Protein AF-A0A920R7V9-F1 (afdb_monomer_lite)

Secondary structure (DSSP, 8-state):
-HHHHHHHHHT--S--------------S-GGGS-HHHHHHHHIIIIIHHHHHHHHHHHHHHTTTTTTSS-----

Radius of gyration: 18.08 Å; chains: 1; bounding box: 41×39×48 Å

Structure (mmCIF, N/CA/C/O backbone):
data_AF-A0A920R7V9-F1
#
_entry.id   AF-A0A920R7V9-F1
#
loop_
_atom_site.group_PDB
_atom_site.id
_atom_site.type_symbol
_atom_site.label_atom_id
_atom_site.label_alt_id
_atom_site.label_comp_id
_atom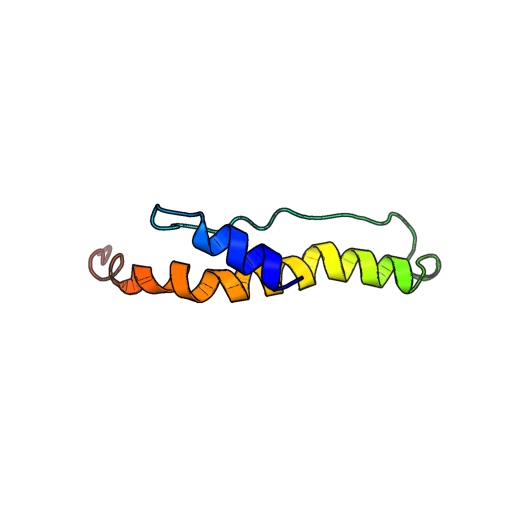_site.label_asym_id
_atom_site.label_entity_id
_atom_site.label_seq_id
_atom_site.pdbx_PDB_ins_code
_atom_site.Cartn_x
_atom_site.Cartn_y
_atom_site.Cartn_z
_atom_site.occupancy
_atom_site.B_iso_or_equiv
_atom_site.auth_seq_id
_atom_site.auth_comp_id
_atom_site.auth_asym_id
_atom_site.auth_atom_id
_atom_site.pdbx_PDB_model_num
ATOM 1 N N . MET A 1 1 ? -3.779 8.905 -2.496 1.00 52.59 1 MET A N 1
ATOM 2 C CA . MET A 1 1 ? -4.012 10.216 -1.850 1.00 52.59 1 MET A CA 1
ATOM 3 C C . MET A 1 1 ? -4.676 9.990 -0.495 1.00 52.59 1 MET A C 1
ATOM 5 O O . MET A 1 1 ? -5.617 9.204 -0.463 1.00 52.59 1 MET A O 1
ATOM 9 N N . PRO A 1 2 ? -4.212 10.624 0.597 1.00 62.22 2 PRO A N 1
ATOM 10 C CA . PRO A 1 2 ? -4.752 10.430 1.953 1.00 62.22 2 PRO A CA 1
ATOM 11 C C . PRO A 1 2 ? -6.281 10.582 2.045 1.00 62.22 2 PRO A C 1
ATOM 13 O O . PRO A 1 2 ? -6.941 9.784 2.702 1.00 62.22 2 PRO A O 1
ATOM 16 N N . ASN A 1 3 ? -6.839 11.527 1.282 1.00 76.56 3 ASN A N 1
ATOM 17 C CA . ASN A 1 3 ? -8.265 11.869 1.294 1.00 76.56 3 ASN A CA 1
ATOM 18 C C . ASN A 1 3 ? -9.191 10.703 0.900 1.00 76.56 3 ASN A C 1
ATOM 20 O O . ASN A 1 3 ? -10.289 10.583 1.441 1.00 76.56 3 ASN A O 1
ATOM 24 N N . GLU A 1 4 ? -8.757 9.822 -0.006 1.00 88.56 4 GLU A N 1
ATOM 25 C CA . GLU A 1 4 ? -9.570 8.665 -0.411 1.00 88.56 4 GLU A CA 1
ATOM 26 C C . GLU A 1 4 ? -9.617 7.598 0.680 1.00 88.56 4 GLU A C 1
ATOM 28 O O . GLU A 1 4 ? -10.635 6.940 0.882 1.00 88.56 4 GLU A O 1
ATOM 33 N N . LEU A 1 5 ? -8.525 7.448 1.427 1.00 91.38 5 LEU A N 1
ATOM 34 C CA . LEU A 1 5 ? -8.446 6.447 2.476 1.00 91.38 5 LEU A CA 1
ATOM 35 C C . LEU A 1 5 ? -9.334 6.829 3.662 1.00 91.38 5 LEU A C 1
ATOM 37 O O . LEU A 1 5 ? -10.078 5.990 4.163 1.00 91.38 5 LEU A O 1
ATOM 41 N N . ASP A 1 6 ? -9.347 8.111 4.031 1.00 90.81 6 ASP A N 1
ATOM 42 C CA . ASP A 1 6 ? -10.275 8.643 5.032 1.00 90.81 6 ASP A CA 1
ATOM 43 C C . ASP A 1 6 ? -11.734 8.455 4.610 1.00 90.81 6 ASP A C 1
ATOM 45 O O . ASP A 1 6 ? -12.586 8.117 5.436 1.00 90.81 6 ASP A O 1
ATOM 49 N N . ARG A 1 7 ? -12.033 8.638 3.319 1.00 93.75 7 ARG A N 1
ATOM 50 C CA . ARG A 1 7 ? -13.366 8.383 2.772 1.00 93.75 7 ARG A CA 1
ATOM 51 C C . ARG A 1 7 ? -13.752 6.912 2.917 1.00 93.75 7 ARG A C 1
ATOM 53 O O . ARG A 1 7 ? -14.854 6.638 3.381 1.00 93.75 7 ARG A O 1
ATOM 60 N N . VAL A 1 8 ? -12.875 5.971 2.566 1.00 93.81 8 VAL A N 1
ATOM 61 C CA . VAL A 1 8 ? -13.139 4.529 2.744 1.00 93.81 8 VAL A CA 1
ATOM 62 C C . VAL A 1 8 ? -13.366 4.199 4.220 1.00 93.81 8 VAL A C 1
ATOM 64 O O . VAL A 1 8 ? -14.377 3.596 4.563 1.00 93.81 8 VAL A O 1
ATOM 67 N N . ILE A 1 9 ? -12.477 4.661 5.099 1.00 92.81 9 ILE A N 1
ATOM 68 C CA . ILE A 1 9 ? -12.531 4.423 6.549 1.00 92.81 9 ILE A CA 1
ATOM 69 C C . ILE A 1 9 ? -13.842 4.937 7.163 1.00 92.81 9 ILE A C 1
ATOM 71 O O . ILE A 1 9 ? -14.411 4.268 8.025 1.00 92.81 9 ILE A O 1
ATOM 75 N N . LYS A 1 10 ? -14.339 6.101 6.720 1.00 92.00 10 LYS A N 1
ATOM 76 C CA . LYS A 1 10 ? -15.610 6.689 7.185 1.00 92.00 10 LYS A CA 1
ATOM 77 C C . LYS A 1 10 ? -16.852 5.918 6.733 1.00 92.00 10 LYS A C 1
ATOM 79 O O . LYS A 1 10 ? -17.878 6.026 7.393 1.00 92.00 10 LYS A O 1
ATOM 84 N N . ASN A 1 11 ? -16.772 5.170 5.634 1.00 95.19 11 ASN A N 1
ATOM 85 C CA . ASN A 1 11 ? -17.899 4.405 5.090 1.00 95.19 11 ASN A CA 1
ATOM 86 C C . ASN A 1 11 ? -17.995 2.974 5.649 1.00 95.19 11 ASN A C 1
ATOM 88 O O . ASN A 1 11 ? -18.890 2.233 5.259 1.00 95.19 11 ASN A O 1
ATOM 92 N N . ILE A 1 12 ? -17.095 2.573 6.552 1.00 93.75 12 ILE A N 1
ATOM 93 C CA . ILE A 1 12 ? -17.155 1.269 7.220 1.00 93.75 12 ILE A CA 1
ATOM 94 C C . ILE A 1 12 ? -17.918 1.426 8.539 1.00 93.75 12 ILE A C 1
ATOM 96 O O . ILE A 1 12 ? -17.438 2.071 9.473 1.00 93.75 12 ILE A O 1
ATOM 100 N N . SER A 1 13 ? -19.102 0.823 8.615 1.00 91.69 13 SER A N 1
ATOM 101 C CA . SER A 1 13 ? -19.963 0.842 9.806 1.00 91.69 13 SER A CA 1
ATOM 102 C C . SER A 1 13 ? -19.566 -0.197 10.856 1.00 91.69 13 SER A C 1
ATOM 104 O O . SER A 1 13 ? -19.752 0.016 12.056 1.00 91.69 13 SER A O 1
ATOM 106 N N . GLU A 1 14 ? -19.006 -1.326 10.429 1.00 91.31 14 GLU A N 1
ATOM 107 C CA . GLU A 1 14 ? -18.747 -2.479 11.277 1.00 91.31 14 GLU A CA 1
ATOM 108 C C . GLU A 1 14 ? -17.326 -2.482 11.863 1.00 91.31 14 GLU A C 1
ATOM 110 O O . GLU A 1 14 ? -16.362 -2.040 11.232 1.00 91.31 14 GLU A O 1
ATOM 115 N N . PRO A 1 15 ? -17.127 -3.058 13.065 1.00 90.75 15 PRO A N 1
ATOM 116 C CA . PRO A 1 15 ? -15.802 -3.134 13.666 1.00 90.75 15 PRO A CA 1
ATOM 117 C C . PRO A 1 15 ? -14.827 -4.015 12.870 1.00 90.75 15 PRO A C 1
ATOM 119 O O . PRO A 1 15 ? -14.881 -5.248 12.947 1.00 90.75 15 PRO A O 1
ATOM 122 N N . ILE A 1 16 ? -13.833 -3.395 12.236 1.00 91.75 16 ILE A N 1
ATOM 123 C CA . ILE A 1 16 ? -12.766 -4.080 11.490 1.00 91.75 16 ILE A CA 1
ATOM 124 C C . ILE A 1 16 ? -11.964 -5.012 12.409 1.00 91.75 16 ILE A C 1
ATOM 126 O O . ILE A 1 16 ? -11.509 -4.616 13.484 1.00 91.75 16 ILE A O 1
ATOM 130 N N . ARG A 1 17 ? -11.826 -6.286 12.018 1.00 91.88 17 ARG A N 1
ATOM 131 C CA . ARG A 1 17 ? -11.075 -7.308 12.784 1.00 91.88 17 ARG A CA 1
ATOM 132 C C . ARG A 1 17 ? -9.683 -7.583 12.220 1.00 91.88 17 ARG A C 1
ATOM 134 O O . ARG A 1 17 ? -8.840 -8.096 12.943 1.00 91.88 17 ARG A O 1
ATOM 141 N N . GLY A 1 18 ? -9.463 -7.268 10.952 1.00 93.19 18 GLY A N 1
ATOM 142 C CA . GLY A 1 18 ? -8.223 -7.536 10.243 1.00 93.19 18 GLY A CA 1
ATOM 143 C C . GLY A 1 18 ? -8.132 -6.677 8.992 1.00 93.19 18 GLY A C 1
ATOM 144 O O . GLY A 1 18 ? -9.135 -6.136 8.530 1.00 93.19 18 GLY A O 1
ATOM 145 N N . LEU A 1 19 ? -6.916 -6.549 8.475 1.00 95.62 19 LEU A N 1
ATOM 146 C CA . LEU A 1 19 ? -6.592 -5.823 7.256 1.00 95.62 19 LEU A CA 1
ATOM 147 C C . LEU A 1 19 ? -5.741 -6.747 6.385 1.00 95.62 19 LEU A C 1
ATOM 149 O O . LEU A 1 19 ? -4.731 -7.264 6.859 1.00 95.62 19 LEU A O 1
ATOM 153 N N . VAL A 1 20 ? -6.148 -6.950 5.133 1.00 97.38 20 VAL A N 1
ATOM 154 C CA . VAL A 1 20 ? -5.392 -7.744 4.159 1.00 97.38 20 VAL A CA 1
ATOM 155 C C . VAL A 1 20 ? -4.805 -6.795 3.128 1.00 97.38 20 VAL A C 1
ATOM 157 O O . VAL A 1 20 ? -5.526 -6.235 2.306 1.00 97.38 20 VAL A O 1
ATOM 160 N N . ASN A 1 21 ? -3.489 -6.619 3.171 1.00 97.75 21 ASN A N 1
ATOM 161 C CA . ASN A 1 21 ? -2.778 -5.900 2.128 1.00 97.75 21 ASN A CA 1
ATOM 162 C C . ASN A 1 21 ? -2.366 -6.894 1.036 1.00 97.75 21 ASN A C 1
ATOM 164 O O . ASN A 1 21 ? -1.537 -7.765 1.282 1.00 97.75 21 ASN A O 1
ATOM 168 N N . ASN A 1 22 ? -2.961 -6.780 -0.152 1.00 97.69 22 ASN A N 1
ATOM 169 C CA . ASN A 1 22 ? -2.726 -7.721 -1.255 1.00 97.69 22 ASN A CA 1
ATOM 170 C C . ASN A 1 22 ? -2.181 -7.060 -2.532 1.00 97.69 22 ASN A C 1
ATOM 172 O O . ASN A 1 22 ? -1.772 -7.756 -3.452 1.00 97.69 22 ASN A O 1
ATOM 176 N N . ALA A 1 23 ? -2.190 -5.726 -2.628 1.00 97.56 23 ALA A N 1
ATOM 177 C CA . ALA A 1 23 ? -1.731 -5.042 -3.836 1.00 97.56 23 ALA A CA 1
ATOM 178 C C . ALA A 1 23 ? -0.252 -5.361 -4.104 1.00 97.56 23 ALA A C 1
ATOM 180 O O . ALA A 1 23 ? 0.597 -5.090 -3.260 1.00 97.56 23 ALA A O 1
ATOM 181 N N . GLY A 1 24 ? 0.052 -5.937 -5.261 1.00 97.69 24 GLY A N 1
ATOM 182 C CA . GLY A 1 24 ? 1.403 -6.364 -5.582 1.00 97.69 24 GLY A CA 1
ATOM 183 C C . GLY A 1 24 ? 1.611 -6.462 -7.082 1.00 97.69 24 GLY A C 1
ATOM 184 O O . GLY A 1 24 ? 0.768 -7.000 -7.797 1.00 97.69 24 GLY A O 1
ATOM 185 N N . ILE A 1 25 ? 2.739 -5.943 -7.549 1.00 98.31 25 ILE A N 1
ATOM 186 C CA . ILE A 1 25 ? 3.204 -6.085 -8.927 1.00 98.31 25 ILE A CA 1
ATOM 187 C C . ILE A 1 25 ? 4.659 -6.553 -8.940 1.00 98.31 25 ILE A C 1
ATOM 189 O O . ILE A 1 25 ? 5.411 -6.331 -7.990 1.00 98.31 25 ILE A O 1
ATOM 193 N N . GLY A 1 26 ? 5.063 -7.183 -10.037 1.00 96.06 26 GLY A N 1
ATOM 194 C CA . GLY A 1 26 ? 6.446 -7.567 -10.294 1.00 96.06 26 GLY A CA 1
ATOM 195 C C . GLY A 1 26 ? 6.923 -7.017 -11.631 1.00 96.06 26 GLY A C 1
ATOM 196 O O . GLY A 1 26 ? 6.137 -6.866 -12.568 1.00 96.06 26 GLY A O 1
ATOM 197 N N . LYS A 1 27 ? 8.222 -6.735 -11.721 1.00 95.81 27 LYS A N 1
ATOM 198 C CA . LYS A 1 27 ? 8.911 -6.408 -12.970 1.00 95.81 27 LYS A CA 1
ATOM 199 C C . LYS A 1 27 ? 9.981 -7.466 -13.198 1.00 95.81 27 LYS A C 1
ATOM 201 O O . LYS A 1 27 ? 10.906 -7.581 -12.402 1.00 95.81 27 LYS A O 1
ATOM 206 N N . MET A 1 28 ? 9.800 -8.271 -14.243 1.00 92.38 28 MET A N 1
ATOM 207 C CA . MET A 1 28 ? 10.697 -9.379 -14.570 1.00 92.38 28 MET A CA 1
ATOM 208 C C . MET A 1 28 ? 11.827 -8.873 -15.464 1.00 92.38 28 MET A C 1
ATOM 210 O O . MET A 1 28 ? 11.642 -8.726 -16.669 1.00 92.38 28 MET A O 1
ATOM 214 N N . ALA A 1 29 ? 12.971 -8.578 -14.858 1.00 92.38 29 ALA A N 1
ATOM 215 C CA . ALA A 1 29 ? 14.216 -8.228 -15.534 1.00 92.38 29 ALA A CA 1
ATOM 216 C C . ALA A 1 29 ? 15.390 -8.436 -14.564 1.00 92.38 29 ALA A C 1
ATOM 218 O O . ALA A 1 29 ? 15.175 -8.526 -13.350 1.00 92.38 29 ALA A O 1
ATOM 219 N N . PHE A 1 30 ? 16.622 -8.492 -15.074 1.00 95.56 30 PHE A N 1
ATOM 220 C CA . PHE A 1 30 ? 17.797 -8.398 -14.206 1.00 95.56 30 PHE A CA 1
ATOM 221 C C . PHE A 1 30 ? 17.889 -6.999 -13.579 1.00 95.56 30 PHE A C 1
ATOM 223 O O . PHE A 1 30 ? 17.325 -6.033 -14.097 1.00 95.56 30 PHE A O 1
ATOM 230 N N . LEU A 1 31 ? 18.593 -6.873 -12.452 1.00 93.19 31 LEU A N 1
ATOM 231 C CA . LEU A 1 31 ? 18.633 -5.6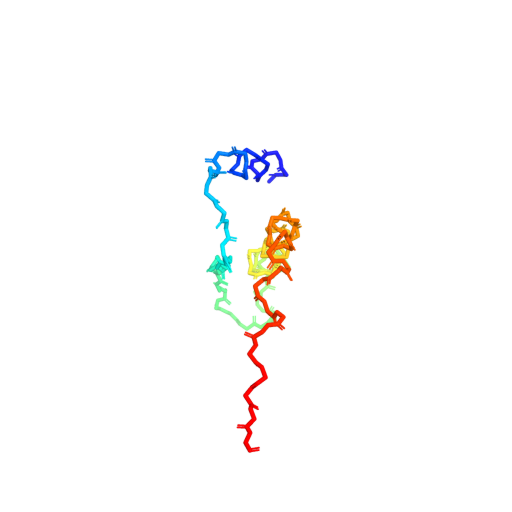21 -11.691 1.00 93.19 31 LEU A CA 1
ATOM 232 C C . LEU A 1 31 ? 19.220 -4.466 -12.515 1.00 93.19 31 LEU A C 1
ATOM 234 O O . LEU A 1 31 ? 18.679 -3.365 -12.498 1.00 93.19 31 LEU A O 1
ATOM 238 N N . GLU A 1 32 ? 20.277 -4.729 -13.280 1.00 95.56 32 GLU A N 1
ATOM 239 C CA . GLU A 1 32 ? 20.927 -3.769 -14.176 1.00 95.56 32 GLU A CA 1
AT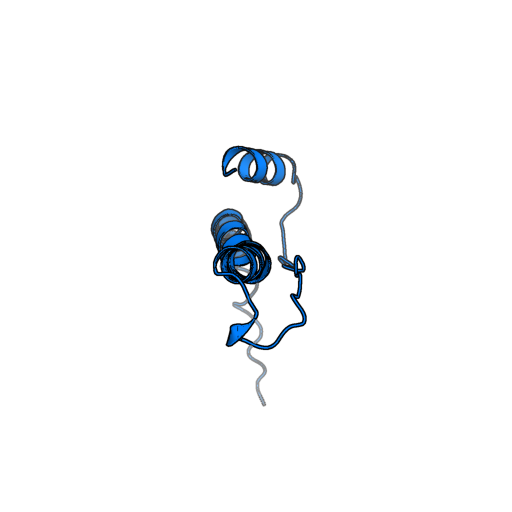OM 240 C C . GLU A 1 32 ? 20.049 -3.333 -15.360 1.00 95.56 32 GLU A C 1
ATOM 242 O O . GLU A 1 32 ? 20.340 -2.330 -16.009 1.00 95.56 32 GLU A O 1
ATOM 247 N N . GLN A 1 33 ? 18.968 -4.066 -15.635 1.00 96.50 33 GLN A N 1
ATOM 248 C CA . GLN A 1 33 ? 18.003 -3.759 -16.692 1.00 96.50 33 GLN A CA 1
ATOM 249 C C . GLN A 1 33 ? 16.778 -2.997 -16.167 1.00 96.50 33 GLN A C 1
ATOM 251 O O . GLN A 1 33 ? 16.002 -2.467 -16.964 1.00 96.50 33 GLN A O 1
ATOM 256 N N . LEU A 1 34 ? 16.575 -2.941 -14.846 1.00 96.62 34 LEU A N 1
ATOM 257 C CA . LEU A 1 34 ? 15.451 -2.226 -14.252 1.00 96.62 34 LEU A CA 1
ATOM 258 C C . LEU A 1 34 ? 15.735 -0.729 -14.190 1.00 96.62 34 LEU A C 1
ATOM 260 O O . LEU A 1 34 ? 16.718 -0.273 -13.603 1.00 96.62 34 LEU A O 1
ATOM 264 N N . SER A 1 35 ? 14.807 0.063 -14.723 1.00 97.31 35 SER A N 1
ATOM 265 C CA . SER A 1 35 ? 14.852 1.502 -14.509 1.00 97.31 35 SER A CA 1
ATOM 266 C C . SER A 1 35 ? 14.578 1.834 -13.036 1.00 97.31 35 SER A C 1
ATOM 268 O O . SER A 1 35 ? 13.849 1.131 -12.329 1.00 97.31 35 SER A O 1
ATOM 270 N N . VAL A 1 36 ? 15.099 2.970 -12.566 1.00 97.81 36 VAL A N 1
ATOM 271 C CA . VAL A 1 36 ? 14.752 3.493 -11.232 1.00 97.81 36 VAL A CA 1
ATOM 272 C C . VAL A 1 36 ? 13.242 3.714 -11.098 1.00 97.81 36 VAL A C 1
ATOM 274 O O . VAL A 1 36 ? 12.691 3.516 -10.018 1.00 97.81 36 VAL A O 1
ATOM 277 N N . ALA A 1 37 ? 12.562 4.082 -12.186 1.00 98.00 37 ALA A N 1
ATOM 278 C CA . ALA A 1 37 ? 11.113 4.243 -12.201 1.00 98.00 37 ALA A CA 1
ATOM 279 C C . ALA A 1 37 ? 10.381 2.910 -11.970 1.00 98.00 37 ALA A C 1
ATOM 281 O O . ALA A 1 37 ? 9.449 2.868 -11.170 1.00 98.00 37 ALA A O 1
ATOM 282 N N . ASP A 1 38 ? 10.832 1.814 -12.587 1.00 97.62 38 ASP A N 1
ATOM 283 C CA . ASP A 1 38 ? 10.263 0.480 -12.356 1.00 97.62 38 ASP A CA 1
ATOM 284 C C . ASP A 1 38 ? 10.463 0.028 -10.908 1.00 97.62 38 ASP A C 1
ATOM 286 O O . ASP A 1 38 ? 9.518 -0.437 -10.268 1.00 97.62 38 ASP A O 1
ATOM 290 N N . MET A 1 39 ? 11.671 0.219 -10.366 1.00 97.62 39 MET A N 1
ATOM 291 C CA . MET A 1 39 ? 11.964 -0.101 -8.966 1.00 97.62 39 MET A CA 1
ATOM 292 C C . MET A 1 39 ? 11.071 0.697 -8.010 1.00 97.62 39 MET A C 1
ATOM 294 O O . MET A 1 39 ? 10.501 0.133 -7.073 1.00 97.62 39 MET A O 1
ATOM 298 N N . ARG A 1 40 ? 10.901 2.001 -8.264 1.00 98.25 40 ARG A N 1
ATOM 299 C CA . ARG A 1 40 ? 10.005 2.858 -7.476 1.00 98.25 40 ARG A CA 1
ATOM 300 C C . ARG A 1 40 ? 8.567 2.386 -7.556 1.00 98.25 40 ARG A C 1
ATOM 302 O O . ARG A 1 40 ? 7.952 2.241 -6.512 1.00 98.25 40 ARG A O 1
ATOM 309 N N . LEU A 1 41 ? 8.060 2.078 -8.745 1.00 98.19 41 LEU A N 1
ATOM 310 C CA . LEU A 1 41 ? 6.681 1.631 -8.926 1.00 98.19 41 LEU A CA 1
ATOM 311 C C . LEU A 1 41 ? 6.383 0.342 -8.139 1.00 98.19 41 LEU A C 1
ATOM 313 O O . LEU A 1 41 ? 5.345 0.243 -7.477 1.00 98.19 41 LEU A O 1
ATOM 317 N N . VAL A 1 42 ? 7.303 -0.630 -8.172 1.00 98.25 42 VAL A N 1
ATOM 318 C CA . VAL A 1 42 ? 7.187 -1.874 -7.392 1.00 98.25 42 VAL A CA 1
ATOM 319 C C . VAL A 1 42 ? 7.208 -1.574 -5.892 1.00 98.25 42 VAL A C 1
ATOM 321 O O . VAL A 1 42 ? 6.349 -2.061 -5.160 1.00 98.25 42 VAL A O 1
ATOM 324 N N . MET A 1 43 ? 8.137 -0.738 -5.421 1.00 98.31 43 MET A N 1
ATOM 325 C CA . MET A 1 43 ? 8.230 -0.383 -3.999 1.00 98.31 43 MET A CA 1
ATOM 326 C C . MET A 1 43 ? 7.033 0.438 -3.509 1.00 98.31 43 MET A C 1
ATOM 328 O O . MET A 1 43 ? 6.533 0.214 -2.404 1.00 98.31 43 MET A O 1
ATOM 332 N N . GLU A 1 44 ? 6.545 1.368 -4.323 1.00 98.25 44 GLU A N 1
ATOM 333 C CA . GLU A 1 44 ? 5.367 2.179 -4.032 1.00 98.25 44 GLU A CA 1
ATOM 334 C C . GLU A 1 44 ? 4.121 1.304 -3.904 1.00 98.25 44 GLU A C 1
ATOM 336 O O . GLU A 1 44 ? 3.362 1.456 -2.946 1.00 98.25 44 GLU A O 1
ATOM 341 N N . THR A 1 45 ? 3.949 0.338 -4.810 1.00 98.12 45 THR A N 1
ATOM 342 C CA . THR A 1 45 ? 2.787 -0.559 -4.822 1.00 98.12 45 THR A CA 1
ATOM 343 C C . THR A 1 45 ? 2.867 -1.609 -3.720 1.00 98.12 45 THR A C 1
ATOM 345 O O . THR A 1 45 ? 1.922 -1.747 -2.947 1.00 98.12 45 THR A O 1
ATOM 348 N N . ASN A 1 46 ? 3.983 -2.327 -3.609 1.00 98.25 46 ASN A N 1
ATOM 349 C CA . ASN A 1 46 ? 4.064 -3.531 -2.782 1.00 98.25 46 ASN A CA 1
ATOM 350 C C . ASN A 1 46 ? 4.383 -3.224 -1.318 1.00 98.25 46 ASN A C 1
ATOM 352 O O . ASN A 1 46 ? 4.012 -3.995 -0.441 1.00 98.25 46 ASN A O 1
ATOM 356 N N . PHE A 1 47 ? 5.096 -2.129 -1.043 1.00 98.12 47 PHE A N 1
ATOM 357 C CA . PHE A 1 47 ? 5.541 -1.801 0.311 1.00 98.12 47 PHE A CA 1
ATOM 358 C C . PHE A 1 47 ? 4.904 -0.515 0.823 1.00 98.12 47 PHE A C 1
ATOM 360 O O . PHE A 1 47 ? 4.199 -0.525 1.835 1.00 98.12 47 PHE A O 1
ATOM 367 N N . LEU A 1 48 ? 5.134 0.607 0.134 1.00 98.12 48 LEU A N 1
ATOM 368 C CA . LEU A 1 48 ? 4.737 1.910 0.660 1.00 98.12 48 LEU A CA 1
ATOM 369 C C . LEU A 1 48 ? 3.213 2.033 0.760 1.00 98.12 48 LEU A C 1
ATOM 371 O O . LEU A 1 48 ? 2.714 2.523 1.773 1.00 98.12 48 LEU A O 1
ATOM 375 N N . SER A 1 49 ? 2.469 1.541 -0.237 1.00 96.88 49 SER A N 1
ATOM 376 C CA . SER A 1 49 ? 1.005 1.546 -0.192 1.00 96.88 49 SER A CA 1
ATOM 377 C C . SER A 1 49 ? 0.483 0.743 1.005 1.00 96.88 49 SER A C 1
ATOM 379 O O . SER A 1 49 ? -0.351 1.244 1.756 1.00 96.88 49 SER A O 1
ATOM 381 N N . HIS A 1 50 ? 1.040 -0.444 1.267 1.00 97.50 50 HIS A N 1
ATOM 382 C CA . HIS A 1 50 ? 0.649 -1.295 2.395 1.00 97.50 50 HIS A CA 1
ATOM 383 C C . HIS A 1 50 ? 0.965 -0.632 3.733 1.00 97.50 50 HIS A C 1
ATOM 385 O O . HIS A 1 50 ? 0.142 -0.671 4.649 1.00 97.50 50 HIS A O 1
ATOM 391 N N . ALA A 1 51 ? 2.127 0.013 3.851 1.00 97.44 51 ALA A N 1
ATOM 392 C CA . ALA A 1 51 ? 2.518 0.744 5.051 1.00 97.44 51 ALA A CA 1
ATOM 393 C C . ALA A 1 51 ? 1.584 1.937 5.321 1.00 97.44 51 ALA A C 1
ATOM 395 O O . ALA A 1 51 ? 1.128 2.121 6.453 1.00 97.44 51 ALA A O 1
ATOM 396 N N . ILE A 1 52 ? 1.252 2.719 4.286 1.00 96.31 52 ILE A N 1
ATOM 397 C CA . ILE A 1 52 ? 0.325 3.857 4.381 1.00 96.31 52 ILE A CA 1
ATOM 398 C C . ILE A 1 52 ? -1.081 3.380 4.759 1.00 96.31 52 ILE A C 1
ATOM 400 O O . ILE A 1 52 ? -1.675 3.928 5.691 1.00 96.31 52 ILE A O 1
ATOM 404 N N . VAL A 1 53 ? -1.595 2.345 4.085 1.00 96.19 53 VAL A N 1
ATOM 405 C CA . VAL A 1 53 ? -2.921 1.782 4.371 1.00 96.19 53 VAL A CA 1
ATOM 406 C C . VAL A 1 53 ? -2.970 1.256 5.800 1.00 96.19 53 VAL A C 1
ATOM 408 O O . VAL A 1 53 ? -3.831 1.655 6.582 1.00 96.19 53 VAL A O 1
ATOM 411 N N . THR A 1 54 ? -1.983 0.458 6.200 1.00 96.25 54 THR A N 1
ATOM 412 C CA . THR A 1 54 ? -1.886 -0.047 7.575 1.00 96.25 54 THR A CA 1
ATOM 413 C C . THR A 1 54 ? -1.877 1.096 8.585 1.00 96.25 54 THR A C 1
ATOM 415 O O . THR A 1 54 ? -2.657 1.071 9.537 1.00 96.25 54 THR A O 1
ATOM 418 N N . LYS A 1 55 ? -1.063 2.138 8.365 1.00 95.31 55 LYS A N 1
ATOM 419 C CA . LYS A 1 55 ? -0.985 3.302 9.260 1.00 95.31 55 LYS A CA 1
ATOM 420 C C . LYS A 1 55 ? -2.340 3.979 9.462 1.00 95.31 55 LYS A C 1
ATOM 422 O O . LYS A 1 55 ? -2.659 4.339 10.594 1.00 95.31 55 LYS A O 1
ATOM 427 N N . ALA A 1 56 ? -3.132 4.136 8.407 1.00 94.38 56 ALA A N 1
ATOM 428 C CA . ALA A 1 56 ? -4.438 4.781 8.499 1.00 94.38 56 ALA A CA 1
ATOM 429 C C . ALA A 1 56 ? -5.485 3.922 9.226 1.00 94.38 56 ALA A C 1
ATOM 431 O O . ALA A 1 56 ? -6.300 4.452 9.977 1.00 94.38 56 ALA A O 1
ATOM 432 N N . PHE A 1 57 ? -5.437 2.596 9.062 1.00 94.00 57 PHE A N 1
ATOM 433 C CA . PHE A 1 57 ? -6.370 1.667 9.712 1.00 94.00 57 PHE A CA 1
ATOM 434 C C . PHE A 1 57 ? -5.954 1.274 11.144 1.00 94.00 57 PHE A C 1
ATOM 436 O O . PHE A 1 57 ? -6.787 0.802 11.926 1.00 94.00 57 PHE A O 1
ATOM 443 N N . LEU A 1 58 ? -4.694 1.505 11.540 1.00 93.25 58 LEU A N 1
ATOM 444 C CA . LEU A 1 58 ? -4.168 1.178 12.875 1.00 93.25 58 LEU A CA 1
ATOM 445 C C . LEU A 1 58 ? -5.040 1.674 14.046 1.00 93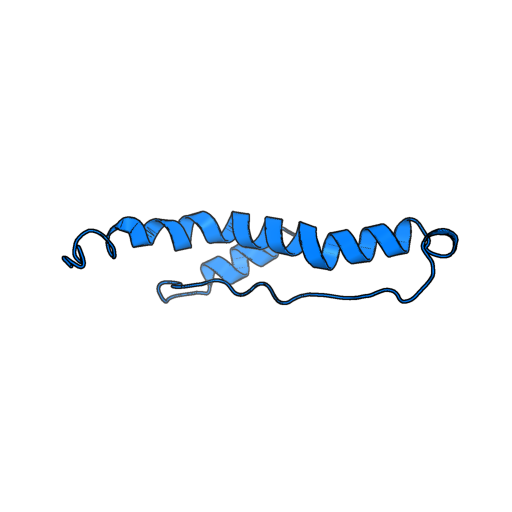.25 58 LEU A C 1
ATOM 447 O O . LEU A 1 58 ? -5.222 0.899 14.988 1.00 93.25 58 LEU A O 1
ATOM 451 N N . PRO A 1 59 ? -5.590 2.907 14.055 1.00 91.31 59 PRO A N 1
ATOM 452 C CA . PRO A 1 59 ? -6.459 3.360 15.140 1.00 91.31 59 PRO A CA 1
ATOM 453 C C . PRO A 1 59 ? -7.705 2.485 15.313 1.00 91.31 59 PRO A C 1
ATOM 455 O O . PRO A 1 59 ? -8.059 2.154 16.441 1.00 91.31 59 PRO A O 1
ATOM 458 N N . GLN A 1 60 ? -8.348 2.066 14.219 1.00 90.31 60 GLN A N 1
ATOM 459 C CA . GLN A 1 60 ? -9.536 1.207 14.270 1.00 90.31 60 GLN A CA 1
ATOM 460 C C . GLN A 1 60 ? -9.185 -0.214 14.725 1.00 90.31 60 GLN A C 1
ATOM 462 O O . GLN A 1 60 ? -9.876 -0.769 15.578 1.00 90.31 60 GLN A O 1
ATOM 467 N N . LEU A 1 61 ? -8.068 -0.766 14.241 1.00 91.00 61 LEU A N 1
ATOM 468 C CA . LEU A 1 61 ? -7.575 -2.085 14.655 1.00 91.00 61 LEU A CA 1
ATOM 469 C C . LEU A 1 61 ? -7.187 -2.114 16.147 1.00 91.00 61 LEU A C 1
ATOM 471 O O . LEU A 1 61 ? -7.468 -3.084 16.849 1.00 91.00 61 LEU A O 1
ATOM 475 N N . LYS A 1 62 ? -6.596 -1.028 16.670 1.00 88.12 62 LYS A N 1
ATOM 476 C CA . LYS A 1 62 ? -6.192 -0.905 18.085 1.00 88.12 62 LYS A CA 1
ATOM 477 C C . LYS A 1 62 ? -7.358 -0.744 19.059 1.00 88.12 62 LYS A C 1
ATOM 479 O O . LYS A 1 62 ? -7.188 -1.083 20.230 1.00 88.12 62 LYS A O 1
ATOM 484 N N . LYS A 1 63 ? -8.529 -0.269 18.617 1.00 82.25 63 LYS A N 1
ATOM 485 C CA . LYS A 1 63 ? -9.726 -0.159 19.478 1.00 82.25 63 LYS A CA 1
ATOM 486 C C . LYS A 1 63 ? -10.173 -1.515 20.050 1.00 82.25 63 LYS A C 1
ATOM 488 O O . LYS A 1 63 ? -10.901 -1.540 21.030 1.00 82.25 63 LYS A O 1
ATOM 493 N N . LYS A 1 64 ? -9.692 -2.642 19.507 1.00 63.28 64 LYS A N 1
ATOM 494 C CA . LYS A 1 64 ? -10.042 -4.007 19.944 1.00 63.28 64 LYS A CA 1
A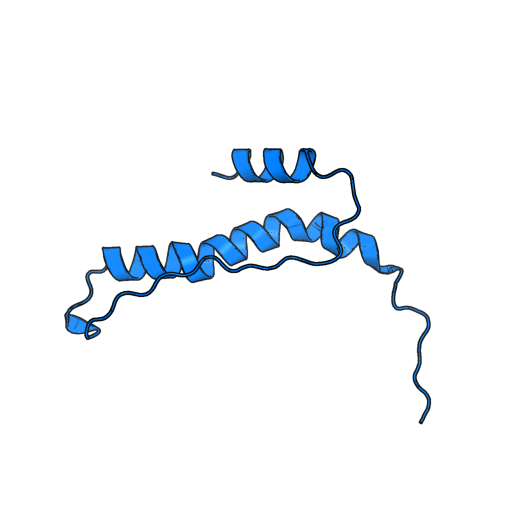TOM 495 C C . LYS A 1 64 ? -9.171 -4.610 21.053 1.00 63.28 64 LYS A C 1
ATOM 497 O O . LYS A 1 64 ? -9.176 -5.825 21.231 1.00 63.28 64 LYS A O 1
ATOM 502 N N . LYS A 1 65 ? -8.453 -3.802 21.839 1.00 55.38 65 LYS A N 1
ATOM 503 C CA . LYS A 1 65 ? -7.560 -4.299 22.908 1.00 55.38 65 LYS A CA 1
ATOM 504 C C . LYS A 1 65 ? -8.237 -5.055 24.069 1.00 55.38 65 LYS A C 1
ATOM 506 O O . LYS A 1 65 ? -7.517 -5.560 24.924 1.00 55.38 65 LYS A O 1
ATOM 511 N N . GLU A 1 66 ? -9.561 -5.201 24.103 1.00 53.91 66 GLU A N 1
ATOM 512 C CA . GLU A 1 66 ? -10.226 -6.020 25.132 1.00 53.91 66 GLU A CA 1
ATOM 513 C C . GLU A 1 66 ? -10.356 -7.510 24.780 1.00 53.91 66 GLU A C 1
ATOM 515 O O . GLU A 1 66 ? -10.516 -8.335 25.680 1.00 53.91 66 GLU A O 1
ATOM 520 N N . PHE A 1 67 ? -10.195 -7.912 23.515 1.00 49.62 67 PHE A N 1
ATOM 521 C CA . PHE A 1 67 ? -10.328 -9.325 23.137 1.00 49.62 67 PHE A CA 1
ATOM 522 C C . PHE A 1 67 ? -8.987 -10.069 23.237 1.00 49.62 67 PHE A C 1
ATOM 5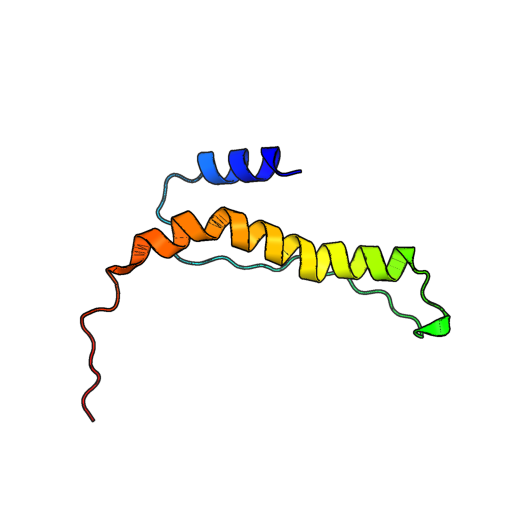24 O O . PHE A 1 67 ? -8.389 -10.461 22.239 1.00 49.62 67 PHE A O 1
ATOM 531 N N . GLY A 1 68 ? -8.479 -10.211 24.462 1.00 48.28 68 GLY A N 1
ATOM 532 C CA . GLY A 1 68 ? -7.223 -10.928 24.724 1.00 48.28 68 GLY A CA 1
ATOM 533 C C . GLY A 1 68 ? -6.848 -11.121 26.193 1.00 48.28 68 GLY A C 1
ATOM 534 O O . GLY A 1 68 ? -5.885 -11.823 26.480 1.00 48.28 68 GLY A O 1
ATOM 535 N N . ARG A 1 69 ? -7.597 -10.551 27.150 1.00 46.84 69 ARG A N 1
ATOM 536 C CA . ARG A 1 69 ? -7.271 -10.693 28.580 1.00 46.84 69 ARG A CA 1
ATOM 537 C C . ARG A 1 69 ? -7.704 -12.007 29.228 1.00 46.84 69 ARG A C 1
ATOM 539 O O . ARG A 1 69 ? -7.384 -12.196 30.393 1.00 46.84 69 ARG A O 1
ATOM 546 N N . HIS A 1 70 ? -8.392 -12.914 28.539 1.00 47.97 70 HIS A N 1
ATOM 547 C CA . HIS A 1 70 ? -8.812 -14.202 29.104 1.00 47.97 70 HIS A CA 1
ATOM 548 C C . HIS A 1 70 ? -8.679 -15.315 28.064 1.00 47.97 70 HIS A C 1
ATOM 550 O O . HIS A 1 70 ? -9.677 -15.644 27.442 1.00 47.97 70 HIS A O 1
ATOM 556 N N . ARG A 1 71 ? -7.476 -15.872 27.867 1.00 47.84 71 ARG A N 1
ATOM 557 C CA . ARG A 1 71 ? -7.222 -17.312 27.616 1.00 47.84 71 ARG A CA 1
ATOM 558 C C . ARG A 1 71 ? -5.746 -17.588 27.889 1.00 47.84 71 ARG A C 1
ATOM 560 O O . ARG A 1 71 ? -4.930 -17.662 26.976 1.00 47.84 71 ARG A O 1
ATOM 567 N N . VAL A 1 72 ? -5.408 -17.706 29.170 1.00 44.09 72 VAL A N 1
ATOM 568 C CA . VAL A 1 72 ? -4.193 -18.418 29.568 1.00 44.09 72 VAL A CA 1
ATOM 569 C C . VAL A 1 72 ? -4.466 -19.885 29.240 1.00 44.09 72 VAL A C 1
ATOM 571 O O . VAL A 1 72 ? -5.253 -20.530 29.929 1.00 44.09 72 VAL A O 1
ATOM 574 N N . TYR A 1 73 ? -3.898 -20.395 28.147 1.00 44.34 73 TYR A N 1
ATOM 575 C CA . TYR A 1 73 ? -3.801 -21.839 27.960 1.00 44.34 73 TYR A CA 1
ATOM 576 C C . TYR A 1 73 ? -2.777 -22.334 28.978 1.00 44.34 73 TYR A C 1
ATOM 578 O O . TYR A 1 73 ? -1.582 -22.078 28.853 1.00 44.34 73 TYR A O 1
ATOM 586 N N . ARG A 1 74 ? -3.289 -22.947 30.045 1.00 37.69 74 ARG A N 1
ATOM 587 C CA . ARG A 1 74 ? -2.505 -23.703 31.013 1.00 37.69 74 ARG A CA 1
ATOM 588 C C . ARG A 1 74 ? -2.236 -25.066 30.373 1.00 37.69 74 ARG A C 1
ATOM 590 O O . ARG A 1 74 ? -3.193 -25.780 30.082 1.00 37.69 74 ARG A O 1
ATOM 597 N N . PHE A 1 75 ? -0.969 -25.350 30.088 1.00 53.75 75 PHE A N 1
ATOM 598 C CA . PHE A 1 75 ? -0.480 -26.722 29.981 1.00 53.75 75 PHE A CA 1
ATOM 599 C C . PHE A 1 75 ? -0.182 -27.233 31.391 1.00 53.75 75 PHE A C 1
ATOM 601 O O . PHE A 1 75 ? 0.189 -26.387 32.242 1.00 53.75 75 PHE A O 1
#

Foldseek 3Di:
DVVVLVVVVVPDPDQDQDDDQDFADDDDDPPVPDDPVNVCVRCVGRPVVVVSSCVSCVVSNVVPVVPPPDDPPDD

Sequence (75 aa):
MPNELDRVIKNISEPIRGLVNNAGIGKMAFLEQLSVADMRLVMETNFLSHAIVTKAFLPQLKKKKEFGRHRVYRF

pLDDT: mean 86.34, std 17.75, range [37.69, 98.31]